Protein AF-X1SAS7-F1 (afdb_monomer)

Structure (mmCIF, N/CA/C/O backbone):
data_AF-X1SAS7-F1
#
_entry.id   AF-X1SAS7-F1
#
loop_
_atom_site.group_PDB
_atom_site.id
_atom_site.type_symbol
_atom_site.label_atom_id
_atom_site.label_alt_id
_atom_site.label_comp_id
_atom_site.label_asym_id
_atom_site.label_entity_id
_atom_site.label_seq_id
_atom_site.pdbx_PDB_ins_code
_atom_site.Cartn_x
_atom_site.Cartn_y
_atom_site.Cartn_z
_atom_site.occupancy
_atom_site.B_iso_or_equiv
_atom_site.auth_seq_id
_atom_site.auth_comp_id
_atom_site.auth_asym_id
_atom_site.auth_atom_id
_atom_site.pdbx_PDB_model_num
ATOM 1 N N . MET A 1 1 ? 29.091 1.547 -54.954 1.00 53.75 1 MET A N 1
ATOM 2 C CA . MET A 1 1 ? 29.520 2.110 -53.652 1.00 53.75 1 MET A CA 1
ATOM 3 C C . MET A 1 1 ? 28.412 1.857 -52.608 1.00 53.75 1 MET A C 1
ATOM 5 O O . MET A 1 1 ? 27.768 2.796 -52.170 1.00 53.75 1 MET A O 1
ATOM 9 N N . PRO A 1 2 ? 28.128 0.589 -52.245 1.00 61.59 2 PRO A N 1
ATOM 10 C CA . PRO A 1 2 ? 26.861 0.181 -51.601 1.00 61.59 2 PRO A CA 1
ATOM 11 C C . PRO A 1 2 ? 26.762 0.465 -50.088 1.00 61.59 2 PRO A C 1
ATOM 13 O O . PRO A 1 2 ? 25.675 0.438 -49.520 1.00 61.59 2 PRO A O 1
ATOM 16 N N . ALA A 1 3 ? 27.881 0.751 -49.415 1.00 62.94 3 ALA A N 1
ATOM 17 C CA . ALA A 1 3 ? 27.916 0.911 -47.958 1.00 62.94 3 ALA A CA 1
ATOM 18 C C . ALA A 1 3 ? 27.236 2.200 -47.450 1.00 62.94 3 ALA A C 1
ATOM 20 O O . ALA A 1 3 ? 26.706 2.225 -46.341 1.00 62.94 3 ALA A O 1
ATOM 21 N N . LYS A 1 4 ? 27.229 3.273 -48.254 1.00 62.12 4 LYS A N 1
ATOM 22 C CA . LYS A 1 4 ? 26.690 4.582 -47.842 1.00 62.12 4 LYS A CA 1
ATOM 23 C C . LYS A 1 4 ? 25.157 4.609 -47.812 1.00 62.12 4 LYS A C 1
ATOM 25 O O . LYS A 1 4 ? 24.584 5.230 -46.919 1.00 62.12 4 LYS A O 1
ATOM 30 N N . ASP A 1 5 ? 24.504 3.892 -48.726 1.00 65.75 5 ASP A N 1
ATOM 31 C CA . ASP A 1 5 ? 23.038 3.805 -48.787 1.00 65.75 5 ASP A CA 1
ATOM 32 C C . ASP A 1 5 ? 22.463 2.915 -47.676 1.00 65.75 5 ASP A C 1
ATOM 34 O O . ASP A 1 5 ? 21.429 3.239 -47.090 1.00 65.75 5 ASP A O 1
ATOM 38 N N . ALA A 1 6 ? 23.174 1.842 -47.310 1.00 64.75 6 ALA A N 1
ATOM 39 C CA . ALA A 1 6 ? 22.819 1.001 -46.168 1.00 64.75 6 ALA A CA 1
ATOM 40 C C . ALA A 1 6 ? 22.882 1.784 -44.841 1.00 64.75 6 ALA A C 1
ATOM 42 O O . ALA A 1 6 ? 21.939 1.740 -44.054 1.00 64.75 6 ALA A O 1
ATOM 43 N N . LEU A 1 7 ? 23.939 2.576 -44.626 1.00 63.38 7 LEU A N 1
ATOM 44 C CA . LEU A 1 7 ? 24.095 3.438 -43.444 1.00 63.38 7 LEU A CA 1
ATOM 45 C C . LEU A 1 7 ? 22.953 4.453 -43.294 1.00 63.38 7 LEU A C 1
ATOM 47 O O . LEU A 1 7 ? 22.432 4.637 -42.196 1.00 63.38 7 LEU A O 1
ATOM 51 N N . LYS A 1 8 ? 22.510 5.066 -44.397 1.00 69.75 8 LYS A N 1
ATOM 52 C CA . LYS A 1 8 ? 21.417 6.052 -44.389 1.00 69.75 8 LYS A CA 1
ATOM 53 C C . LYS A 1 8 ? 20.060 5.432 -44.030 1.00 69.75 8 LYS A C 1
ATOM 55 O O . LYS A 1 8 ? 19.218 6.103 -43.441 1.00 69.75 8 LYS A O 1
ATOM 60 N N . LYS A 1 9 ? 19.863 4.151 -44.358 1.00 74.44 9 LYS A N 1
ATOM 61 C CA . LYS A 1 9 ? 18.642 3.389 -44.057 1.00 74.44 9 LYS A CA 1
ATOM 62 C C . LYS A 1 9 ? 18.628 2.823 -42.631 1.00 74.44 9 LYS A C 1
ATOM 64 O O . LYS A 1 9 ? 17.562 2.707 -42.037 1.00 74.44 9 LYS A O 1
ATOM 69 N N . VAL A 1 10 ? 19.799 2.506 -42.075 1.00 81.69 10 VAL A N 1
ATOM 70 C CA . VAL A 1 10 ? 19.958 1.950 -40.717 1.00 81.69 10 VAL A CA 1
ATOM 71 C C . VAL A 1 10 ? 20.019 3.046 -39.641 1.00 81.69 10 VAL A C 1
ATOM 73 O O . VAL A 1 10 ? 19.593 2.819 -38.512 1.00 81.69 10 VAL A O 1
ATOM 76 N N . PHE A 1 11 ? 20.462 4.258 -39.988 1.00 83.06 11 PHE A N 1
ATOM 77 C CA . PHE A 1 11 ? 20.499 5.417 -39.087 1.00 83.06 11 PHE A CA 1
ATOM 78 C C . PHE A 1 11 ? 19.183 5.696 -38.322 1.00 83.06 11 PHE A C 1
ATOM 80 O O . PHE A 1 11 ? 19.241 5.806 -37.097 1.00 83.06 11 PHE A O 1
ATOM 87 N N . PRO A 1 12 ? 17.995 5.762 -38.962 1.00 86.69 12 PRO A N 1
ATOM 88 C CA . PRO A 1 12 ? 16.744 5.996 -38.235 1.00 86.69 12 PRO A CA 1
ATOM 89 C C . PRO A 1 12 ? 16.372 4.846 -37.290 1.00 86.69 12 PRO A C 1
ATOM 91 O O . PRO A 1 12 ? 15.782 5.094 -36.243 1.00 86.69 12 PRO A O 1
ATOM 94 N N . VAL A 1 13 ? 16.747 3.605 -37.620 1.00 89.12 13 VAL A N 1
ATOM 95 C CA . VAL A 1 13 ? 16.504 2.433 -36.762 1.00 89.12 13 VAL A CA 1
ATOM 96 C C . VAL A 1 13 ? 17.368 2.508 -35.507 1.00 89.12 13 VAL A C 1
ATOM 98 O O . VAL A 1 13 ? 16.860 2.324 -34.409 1.00 89.12 13 VAL A O 1
ATOM 101 N N . ILE A 1 14 ? 18.654 2.845 -35.649 1.00 88.88 14 ILE A N 1
ATOM 102 C CA . ILE A 1 14 ? 19.559 3.032 -34.505 1.00 88.88 14 ILE A CA 1
ATOM 103 C C . ILE A 1 14 ? 19.060 4.169 -33.610 1.00 88.88 14 ILE A C 1
ATOM 105 O O . ILE A 1 14 ? 19.008 4.005 -32.394 1.00 88.88 14 ILE A O 1
ATOM 109 N N . LEU A 1 15 ? 18.655 5.298 -34.200 1.00 90.38 15 LEU A N 1
ATOM 110 C CA . LEU A 1 15 ? 18.125 6.437 -33.453 1.00 90.38 15 LEU A CA 1
ATOM 111 C C . LEU A 1 15 ? 16.879 6.045 -32.642 1.00 90.38 15 LEU A C 1
ATOM 113 O O . LEU A 1 15 ? 16.815 6.336 -31.451 1.00 90.38 15 LEU A O 1
ATOM 117 N N . LEU A 1 16 ? 15.925 5.338 -33.259 1.00 90.56 16 LEU A N 1
ATOM 118 C CA . LEU A 1 16 ? 14.728 4.848 -32.571 1.00 90.56 16 LEU A CA 1
ATOM 119 C C . LEU A 1 16 ? 15.076 3.895 -31.428 1.00 90.56 16 LEU A C 1
ATOM 121 O O . LEU A 1 16 ? 14.569 4.070 -30.325 1.00 90.56 16 LEU A O 1
ATOM 125 N N . THR A 1 17 ? 15.967 2.930 -31.660 1.00 91.62 17 THR A N 1
ATOM 126 C CA . THR A 1 17 ? 16.388 1.980 -30.623 1.00 91.62 17 THR A CA 1
ATOM 127 C C . THR A 1 17 ? 17.041 2.692 -29.445 1.00 91.62 17 THR A C 1
ATOM 129 O O . THR A 1 17 ? 16.749 2.362 -28.301 1.00 91.62 17 THR A O 1
ATOM 132 N N . VAL A 1 18 ? 17.886 3.695 -29.701 1.00 94.12 18 VAL A N 1
ATOM 133 C CA . VAL A 1 18 ? 18.531 4.484 -28.643 1.00 94.12 18 VAL A CA 1
ATOM 134 C C . VAL A 1 18 ? 17.498 5.280 -27.851 1.00 94.12 18 VAL A C 1
ATOM 136 O O . VAL A 1 18 ? 17.520 5.245 -26.624 1.00 94.12 18 VAL A O 1
ATOM 139 N N . VAL A 1 19 ? 16.564 5.954 -28.524 1.00 94.25 19 VAL A N 1
ATOM 140 C CA . VAL A 1 19 ? 15.514 6.727 -27.845 1.00 94.25 19 VAL A CA 1
ATOM 141 C C . VAL A 1 19 ? 14.625 5.813 -27.001 1.00 94.25 19 VAL A C 1
ATOM 143 O O . VAL A 1 19 ? 14.410 6.100 -25.827 1.00 94.25 19 VAL A O 1
ATOM 146 N N . VAL A 1 20 ? 14.180 4.677 -27.547 1.00 94.00 20 VAL A N 1
ATOM 147 C CA . VAL A 1 20 ? 13.377 3.688 -26.810 1.00 94.00 20 VAL A CA 1
ATOM 148 C C . VAL A 1 20 ? 14.156 3.125 -25.622 1.00 94.00 20 VAL A C 1
ATOM 150 O O . VAL A 1 20 ? 13.611 3.044 -24.523 1.00 94.00 20 VAL A O 1
ATOM 153 N N . ALA A 1 21 ? 15.435 2.786 -25.802 1.00 93.00 21 ALA A N 1
ATOM 154 C CA . ALA A 1 21 ? 16.279 2.283 -24.722 1.00 93.00 21 ALA A CA 1
ATOM 155 C C . ALA A 1 21 ? 16.418 3.306 -23.585 1.00 93.00 21 ALA A C 1
ATOM 157 O O . ALA A 1 21 ? 16.300 2.942 -22.414 1.00 93.00 21 ALA A O 1
ATOM 158 N N . ILE A 1 22 ? 16.602 4.589 -23.913 1.00 94.75 22 ILE A N 1
ATOM 159 C CA . ILE A 1 22 ? 16.660 5.674 -22.926 1.00 94.75 22 ILE A CA 1
ATOM 160 C C . ILE A 1 22 ? 15.314 5.815 -22.204 1.00 94.75 22 ILE A C 1
ATOM 162 O O . ILE A 1 22 ? 15.287 5.841 -20.975 1.00 94.75 22 ILE A O 1
ATOM 166 N N . SER A 1 23 ? 14.195 5.844 -22.933 1.00 93.50 23 SER A N 1
ATOM 167 C CA . SER A 1 23 ? 12.856 5.965 -22.343 1.00 93.50 23 SER A CA 1
ATOM 168 C C . SER A 1 23 ? 12.518 4.812 -21.397 1.00 93.50 23 SER A C 1
ATOM 170 O O . SER A 1 23 ? 12.051 5.057 -20.288 1.00 93.50 23 SER A O 1
ATOM 172 N N . VAL A 1 24 ? 12.793 3.565 -21.791 1.00 90.31 24 VAL A N 1
ATOM 173 C CA . VAL A 1 24 ? 12.553 2.385 -20.942 1.00 90.31 24 VAL A CA 1
ATOM 174 C C . VAL A 1 24 ? 13.447 2.411 -19.704 1.00 90.31 24 VAL A C 1
ATOM 176 O O . VAL A 1 24 ? 12.989 2.081 -18.610 1.00 90.31 24 VAL A O 1
ATOM 179 N N . THR A 1 25 ? 14.702 2.839 -19.855 1.00 88.75 25 THR A N 1
ATOM 180 C CA . THR A 1 25 ? 15.642 2.951 -18.732 1.00 88.75 25 THR A CA 1
ATOM 181 C C . THR A 1 25 ? 15.166 3.986 -17.717 1.00 88.75 25 THR A C 1
ATOM 183 O O . THR A 1 25 ? 15.115 3.679 -16.527 1.00 88.75 25 THR A O 1
ATOM 186 N N . LEU A 1 26 ? 14.758 5.179 -18.169 1.00 88.75 26 LEU A N 1
ATOM 187 C CA . LEU A 1 26 ? 14.191 6.198 -17.281 1.00 88.75 26 LEU A CA 1
ATOM 188 C C . LEU A 1 26 ? 12.918 5.697 -16.599 1.00 88.75 26 LEU A C 1
ATOM 190 O O . LEU A 1 26 ? 12.805 5.817 -15.384 1.00 88.75 26 LEU A O 1
ATOM 194 N N . LEU A 1 27 ? 11.993 5.102 -17.356 1.00 86.31 27 LEU A N 1
ATOM 195 C CA . LEU A 1 27 ? 10.729 4.617 -16.807 1.00 86.31 27 LEU A CA 1
ATOM 196 C C . LEU A 1 27 ? 10.956 3.545 -15.736 1.00 86.31 27 LEU A C 1
ATOM 198 O O . LEU A 1 27 ? 10.380 3.625 -14.658 1.00 86.31 27 LEU A O 1
ATOM 202 N N . THR A 1 28 ? 11.842 2.585 -16.003 1.00 84.94 28 THR A N 1
ATOM 203 C CA . THR A 1 28 ? 12.176 1.512 -15.054 1.00 84.94 28 THR A CA 1
ATOM 204 C C . THR A 1 28 ? 12.859 2.062 -13.805 1.00 84.94 28 THR A C 1
ATOM 206 O O . THR A 1 28 ? 12.622 1.579 -12.701 1.00 84.94 28 THR A O 1
ATOM 209 N N . PHE A 1 29 ? 13.718 3.070 -13.958 1.00 86.00 29 PHE A N 1
ATOM 210 C CA . PHE A 1 29 ? 14.397 3.702 -12.833 1.00 86.00 29 PHE A CA 1
ATOM 211 C C . PHE A 1 29 ? 13.423 4.491 -11.952 1.00 86.00 29 PHE A C 1
ATOM 213 O O . PHE A 1 29 ? 13.443 4.344 -10.731 1.00 86.00 29 PHE A O 1
ATOM 220 N N . THR A 1 30 ? 12.531 5.275 -12.563 1.00 81.19 30 THR A N 1
ATOM 221 C CA . THR A 1 30 ? 11.464 5.984 -11.850 1.00 81.19 30 THR A CA 1
ATOM 222 C C . THR A 1 30 ? 10.523 5.007 -11.155 1.00 81.19 30 THR A C 1
ATOM 224 O O . THR A 1 30 ? 10.232 5.197 -9.977 1.00 81.19 30 THR A O 1
ATOM 227 N N . ASP A 1 31 ? 10.095 3.944 -11.837 1.00 74.12 31 ASP A N 1
ATOM 228 C CA . ASP A 1 31 ? 9.221 2.921 -11.262 1.00 74.12 31 ASP A CA 1
ATOM 229 C C . ASP A 1 31 ? 9.871 2.249 -10.047 1.00 74.12 31 ASP A C 1
ATOM 231 O O . ASP A 1 31 ? 9.267 2.197 -8.982 1.00 74.12 31 ASP A O 1
ATOM 235 N N . ARG A 1 32 ? 11.145 1.846 -10.151 1.00 75.00 32 ARG A N 1
ATOM 236 C CA . ARG A 1 32 ? 11.883 1.240 -9.032 1.00 75.00 32 ARG A CA 1
ATOM 237 C C . ARG A 1 32 ? 12.038 2.169 -7.836 1.00 75.00 32 ARG A C 1
ATOM 239 O O . ARG A 1 32 ? 11.831 1.725 -6.717 1.00 75.00 32 ARG A O 1
ATOM 246 N N . LEU A 1 33 ? 12.375 3.440 -8.055 1.00 73.25 33 LEU A N 1
ATOM 247 C CA . LEU A 1 33 ? 12.486 4.406 -6.957 1.00 73.25 33 LEU A CA 1
ATOM 248 C C . LEU A 1 33 ? 11.133 4.733 -6.315 1.00 73.25 33 LEU A C 1
ATOM 250 O O . LEU A 1 33 ? 11.073 5.050 -5.129 1.00 73.25 33 LEU A O 1
ATOM 254 N N . THR A 1 34 ? 10.050 4.692 -7.092 1.00 71.69 34 THR A N 1
ATOM 255 C CA . THR A 1 34 ? 8.717 5.074 -6.607 1.00 71.69 34 THR A CA 1
ATOM 256 C C . THR A 1 34 ? 8.001 3.900 -5.939 1.00 71.69 34 THR A C 1
ATOM 258 O O . THR A 1 34 ? 7.204 4.121 -5.032 1.00 71.69 34 THR A O 1
ATOM 261 N N . ARG A 1 35 ? 8.305 2.654 -6.324 1.00 61.91 35 ARG A N 1
ATOM 262 C CA . ARG A 1 35 ? 7.634 1.446 -5.824 1.00 61.91 35 ARG A CA 1
ATOM 263 C C . ARG A 1 35 ? 7.753 1.279 -4.307 1.00 61.91 35 ARG A C 1
ATOM 265 O O . ARG A 1 35 ? 6.732 1.114 -3.648 1.00 61.91 35 ARG A O 1
ATOM 272 N N . ASP A 1 36 ? 8.949 1.462 -3.752 1.00 63.34 36 ASP A N 1
ATOM 273 C CA . ASP A 1 36 ? 9.178 1.356 -2.301 1.00 63.34 36 ASP A CA 1
ATOM 274 C C . ASP A 1 36 ? 8.378 2.412 -1.516 1.00 63.34 36 ASP A C 1
ATOM 276 O O . ASP A 1 36 ? 7.863 2.168 -0.423 1.00 63.34 36 ASP A O 1
ATOM 280 N N . LYS A 1 37 ? 8.226 3.612 -2.093 1.00 62.97 37 LYS A N 1
ATOM 281 C CA . LYS A 1 37 ? 7.428 4.693 -1.501 1.00 62.97 37 LYS A CA 1
ATOM 282 C C . LYS A 1 37 ? 5.932 4.376 -1.550 1.00 62.97 37 LYS A C 1
ATOM 284 O O . LYS A 1 37 ? 5.216 4.732 -0.617 1.00 62.97 37 LYS A O 1
ATOM 289 N N . ILE A 1 38 ? 5.472 3.733 -2.624 1.00 69.50 38 ILE A N 1
ATOM 290 C CA . ILE A 1 38 ? 4.064 3.380 -2.835 1.00 69.50 38 ILE A CA 1
ATOM 291 C C . ILE A 1 38 ? 3.621 2.299 -1.851 1.00 69.50 38 ILE A C 1
ATOM 293 O O . ILE A 1 38 ? 2.556 2.445 -1.258 1.00 69.50 38 ILE A O 1
ATOM 297 N N . GLU A 1 39 ? 4.420 1.253 -1.637 1.00 70.56 39 GLU A N 1
ATOM 298 C CA . GLU A 1 39 ? 4.071 0.182 -0.692 1.00 70.56 39 GLU A CA 1
ATOM 299 C C . GLU A 1 39 ? 3.954 0.717 0.735 1.00 70.56 39 GLU A C 1
ATOM 301 O O . GLU A 1 39 ? 2.924 0.531 1.383 1.00 70.56 39 GLU A O 1
ATOM 306 N N . TYR A 1 40 ? 4.935 1.507 1.173 1.00 70.75 40 TYR A N 1
ATOM 307 C CA . TYR A 1 40 ? 4.900 2.130 2.494 1.00 70.75 40 TYR A CA 1
ATOM 308 C C . TYR A 1 40 ? 3.689 3.058 2.678 1.00 70.75 40 TYR A C 1
ATOM 310 O O . TYR A 1 40 ? 3.033 3.057 3.719 1.00 70.75 40 TYR A O 1
ATOM 318 N N . GLN A 1 41 ? 3.352 3.848 1.654 1.00 72.69 41 GLN A N 1
ATOM 319 C CA . GLN A 1 41 ? 2.167 4.707 1.692 1.00 72.69 41 GLN A CA 1
ATOM 320 C C . GLN A 1 41 ? 0.865 3.904 1.686 1.00 72.69 41 GLN A C 1
ATOM 322 O O . GLN A 1 41 ? -0.099 4.315 2.333 1.00 72.69 41 GLN A O 1
ATOM 327 N N . LYS A 1 42 ? 0.823 2.770 0.981 1.00 77.44 42 LYS A N 1
ATOM 328 C CA . LYS A 1 42 ? -0.343 1.887 0.940 1.00 77.44 42 LYS A CA 1
ATOM 329 C C . LYS A 1 42 ? -0.599 1.268 2.312 1.00 77.44 42 LYS A C 1
ATOM 331 O O . LYS A 1 42 ? -1.727 1.340 2.792 1.00 77.44 42 LYS A O 1
ATOM 336 N N . GLU A 1 43 ? 0.440 0.760 2.972 1.00 78.69 43 GLU A N 1
ATOM 337 C CA . GLU A 1 43 ? 0.341 0.225 4.334 1.00 78.69 43 GLU A CA 1
ATOM 338 C C . GLU A 1 43 ? -0.109 1.288 5.337 1.00 78.69 43 GLU A C 1
ATOM 340 O O . GLU A 1 43 ? -1.047 1.057 6.097 1.00 78.69 43 GLU A O 1
ATOM 345 N N . GLN A 1 44 ? 0.499 2.479 5.308 1.00 82.00 44 GLN A N 1
ATOM 346 C CA . GLN A 1 44 ? 0.090 3.576 6.189 1.00 82.00 44 GLN A CA 1
ATOM 347 C C . GLN A 1 44 ? -1.363 3.989 5.963 1.00 82.00 44 GLN A C 1
ATOM 349 O O . GLN A 1 44 ? -2.087 4.261 6.919 1.00 82.00 44 GLN A O 1
ATOM 354 N N . LYS A 1 45 ? -1.803 4.034 4.703 1.00 84.50 45 LYS A N 1
ATOM 355 C CA . LYS A 1 45 ? -3.180 4.385 4.366 1.00 84.50 45 LYS A CA 1
ATOM 356 C C . LYS A 1 45 ? -4.155 3.331 4.884 1.00 84.50 45 LYS A C 1
ATOM 358 O O . LYS A 1 45 ? -5.168 3.702 5.463 1.00 84.50 45 LYS A O 1
ATOM 363 N N . ILE A 1 46 ? -3.837 2.044 4.731 1.00 84.88 46 ILE A N 1
ATOM 364 C CA . ILE A 1 46 ? -4.653 0.950 5.273 1.00 84.88 46 ILE A CA 1
ATOM 365 C C . ILE A 1 46 ? -4.707 1.028 6.799 1.00 84.88 46 ILE A C 1
ATOM 367 O O . ILE A 1 46 ? -5.799 1.010 7.354 1.00 84.88 46 ILE A O 1
ATOM 371 N N . GLN A 1 47 ? -3.570 1.207 7.476 1.00 85.19 47 GLN A N 1
ATOM 372 C CA . GLN A 1 47 ? -3.542 1.363 8.934 1.00 85.19 47 GLN A CA 1
ATOM 373 C C . GLN A 1 47 ? -4.362 2.569 9.405 1.00 85.19 47 GLN A C 1
ATOM 375 O O . GLN A 1 47 ? -5.112 2.457 10.369 1.00 85.19 47 GLN A O 1
ATOM 380 N N . SER A 1 48 ? -4.264 3.707 8.711 1.00 86.94 48 SER A N 1
ATOM 381 C CA . SER A 1 48 ? -5.058 4.897 9.025 1.00 86.94 48 SER A CA 1
ATOM 382 C C . SER A 1 48 ? -6.555 4.638 8.871 1.00 86.94 48 SER A C 1
ATOM 384 O O . SER A 1 48 ? -7.323 5.041 9.737 1.00 86.94 48 SER A O 1
ATOM 386 N N . MET A 1 49 ? -6.972 3.964 7.795 1.00 87.31 49 MET A N 1
ATOM 387 C CA . MET A 1 49 ? -8.382 3.627 7.573 1.00 87.31 49 MET A CA 1
ATOM 388 C C . MET A 1 49 ? -8.881 2.599 8.600 1.00 87.31 49 MET A C 1
ATOM 390 O O . MET A 1 49 ? -9.983 2.743 9.116 1.00 87.31 49 MET A O 1
ATOM 394 N N . LEU A 1 50 ? -8.068 1.598 8.955 1.00 87.25 50 LEU A N 1
ATOM 395 C CA . LEU A 1 50 ? -8.399 0.632 10.009 1.00 87.25 50 LEU A CA 1
ATOM 396 C C . LEU A 1 50 ? -8.576 1.314 11.366 1.00 87.25 50 LEU A C 1
ATOM 398 O O . LEU A 1 50 ? -9.526 1.003 12.073 1.00 87.25 50 LEU A O 1
ATOM 402 N N . PHE A 1 51 ? -7.705 2.264 11.715 1.00 86.81 51 PHE A N 1
ATOM 403 C CA . PHE A 1 51 ? -7.826 3.031 12.955 1.00 86.81 51 PHE A CA 1
ATOM 404 C C . PHE A 1 51 ? -9.063 3.943 12.962 1.00 86.81 51 PHE A C 1
ATOM 406 O O . PHE A 1 51 ? -9.683 4.135 14.003 1.00 86.81 51 PHE A O 1
ATOM 413 N N . GLU A 1 52 ? -9.445 4.489 11.804 1.00 87.62 52 GLU A N 1
ATOM 414 C CA . GLU A 1 52 ? -10.662 5.294 11.657 1.00 87.62 52 GLU A CA 1
ATOM 415 C C . GLU A 1 52 ? -11.937 4.452 11.836 1.00 87.62 52 GLU A C 1
ATOM 417 O O . GLU A 1 52 ? -12.881 4.905 12.482 1.00 87.62 52 GLU A O 1
ATOM 422 N N . ILE A 1 53 ? -11.950 3.213 11.329 1.00 88.19 53 ILE A N 1
ATOM 423 C CA . ILE A 1 53 ? -13.069 2.270 11.496 1.00 88.19 53 ILE A CA 1
ATOM 424 C C . ILE A 1 53 ? -13.095 1.686 12.921 1.00 88.19 53 ILE A C 1
ATOM 426 O O . ILE A 1 53 ? -14.158 1.582 13.531 1.00 88.19 53 ILE A O 1
ATOM 430 N N . PHE A 1 54 ? -11.930 1.331 13.471 1.00 87.50 54 PHE A N 1
ATOM 431 C CA . PHE A 1 54 ? -11.767 0.686 14.775 1.00 87.50 54 PHE A CA 1
ATOM 432 C C . PHE A 1 54 ? -10.857 1.521 15.699 1.00 87.50 54 PHE A C 1
ATOM 434 O O . PHE A 1 54 ? -9.690 1.178 15.906 1.00 87.50 54 PHE A O 1
ATOM 441 N N . PRO A 1 55 ?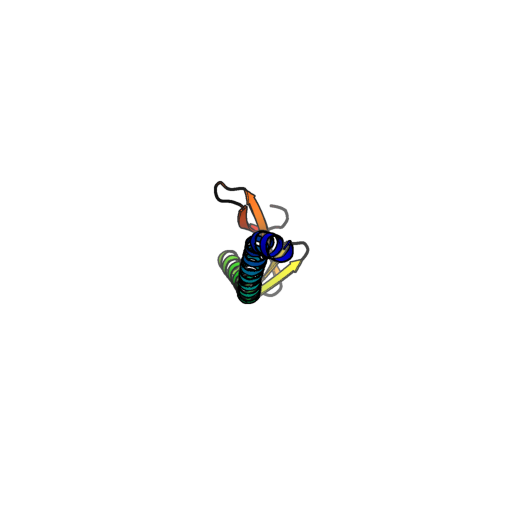 -11.373 2.584 16.343 1.00 85.00 55 PRO A N 1
ATOM 442 C CA . PRO A 1 55 ? -10.557 3.506 17.146 1.00 85.00 55 PRO A CA 1
ATOM 443 C C . PRO A 1 55 ? -9.918 2.870 18.394 1.00 85.00 55 PRO A C 1
ATOM 445 O O . PRO A 1 55 ? -8.956 3.406 18.938 1.00 85.00 55 PRO A O 1
ATOM 448 N N . ASN A 1 56 ? -10.434 1.724 18.855 1.00 85.44 56 ASN A N 1
ATOM 449 C CA . ASN A 1 56 ? -9.923 0.990 20.022 1.00 85.44 56 ASN A CA 1
ATOM 450 C C . ASN A 1 56 ? -8.976 -0.165 19.648 1.00 85.44 56 ASN A C 1
ATOM 452 O O . ASN A 1 56 ? -8.652 -1.007 20.489 1.00 85.44 56 ASN A O 1
ATOM 456 N N . MET A 1 57 ? -8.559 -0.251 18.388 1.00 85.69 57 MET A N 1
ATOM 457 C CA . MET A 1 57 ? -7.679 -1.299 17.889 1.00 85.69 57 MET A CA 1
ATOM 458 C C . MET A 1 57 ? -6.298 -1.250 18.556 1.00 85.69 57 MET A C 1
ATOM 460 O O . MET A 1 57 ? -5.622 -0.225 18.561 1.00 85.69 57 MET A O 1
ATOM 464 N N .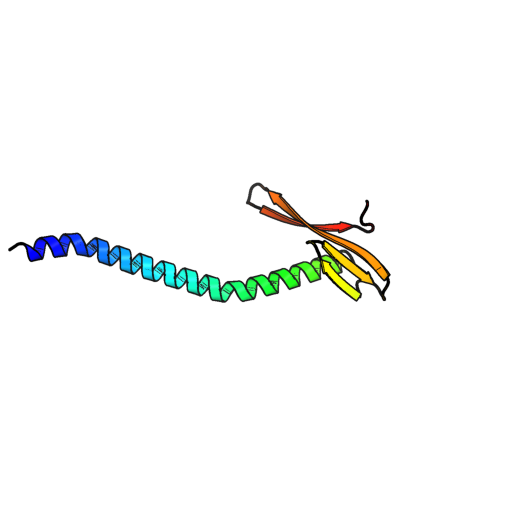 SER A 1 58 ? -5.862 -2.384 19.104 1.00 85.94 58 SER A N 1
ATOM 465 C CA . SER A 1 58 ? -4.528 -2.560 19.697 1.00 85.94 58 SER A CA 1
ATOM 466 C C . SER A 1 58 ? -3.583 -3.315 18.764 1.00 85.94 58 SER A C 1
ATOM 468 O O . SER A 1 58 ? -2.385 -3.040 18.735 1.00 85.94 58 SER A O 1
ATOM 470 N N . ARG A 1 59 ? -4.116 -4.283 18.011 1.00 86.81 59 ARG A N 1
ATOM 471 C CA . ARG A 1 59 ? -3.371 -5.103 17.052 1.00 86.81 59 ARG A CA 1
ATOM 472 C C . ARG A 1 59 ? -4.287 -5.508 15.903 1.00 86.81 59 ARG A C 1
ATOM 474 O O . ARG A 1 59 ? -5.495 -5.611 16.085 1.00 86.81 59 ARG A O 1
ATOM 481 N N . TYR A 1 60 ? -3.699 -5.764 14.744 1.00 88.19 60 TYR A N 1
ATOM 482 C CA . TYR A 1 60 ? -4.347 -6.471 13.651 1.00 88.19 60 TYR A CA 1
ATOM 483 C C . TYR A 1 60 ? -3.445 -7.600 13.177 1.00 88.19 60 TYR A C 1
ATOM 485 O O . TYR A 1 60 ? -2.224 -7.451 13.194 1.00 88.19 60 TYR A O 1
ATOM 493 N N . ASP A 1 61 ? -4.061 -8.691 12.750 1.00 89.69 61 ASP A N 1
ATOM 494 C CA . ASP A 1 61 ? -3.403 -9.773 12.027 1.00 89.69 61 ASP A CA 1
ATOM 495 C C . ASP A 1 61 ? -3.983 -9.803 10.603 1.00 89.69 61 ASP A C 1
ATOM 497 O O . ASP A 1 61 ? -5.163 -9.515 10.410 1.00 89.69 61 ASP A O 1
ATOM 501 N N . PHE A 1 62 ? -3.152 -10.066 9.595 1.00 88.31 62 PHE A N 1
ATOM 502 C CA . PHE A 1 62 ? -3.572 -10.125 8.192 1.00 88.31 62 PHE A CA 1
ATOM 503 C C . PHE A 1 62 ? -3.343 -11.539 7.662 1.00 88.31 62 PHE A C 1
ATOM 505 O O . PHE A 1 62 ? -2.196 -11.955 7.490 1.00 88.31 62 PHE A O 1
ATOM 512 N N . GLU A 1 63 ? -4.430 -12.268 7.428 1.00 86.50 63 GLU A N 1
ATOM 513 C CA . GLU A 1 63 ? -4.430 -13.641 6.923 1.00 86.50 63 GLU A CA 1
ATOM 514 C C . GLU A 1 63 ? -5.544 -13.799 5.879 1.00 86.50 63 GLU A C 1
ATOM 516 O O . GLU A 1 63 ? -6.627 -13.248 6.043 1.00 86.50 63 GLU A O 1
ATOM 521 N N . ASP A 1 64 ? -5.269 -14.535 4.797 1.00 85.19 64 ASP A N 1
ATOM 522 C CA . ASP A 1 64 ? -6.238 -14.840 3.724 1.00 85.19 64 ASP A CA 1
ATOM 523 C C . ASP A 1 64 ? -6.958 -13.603 3.137 1.00 85.19 64 ASP A C 1
ATOM 525 O O . ASP A 1 64 ? -8.164 -13.606 2.914 1.00 85.19 64 ASP A O 1
ATOM 529 N N . ASP A 1 65 ? -6.213 -12.510 2.924 1.00 84.75 65 ASP A N 1
ATOM 530 C CA . ASP A 1 65 ? -6.720 -11.204 2.461 1.00 84.75 65 ASP A CA 1
ATOM 531 C C . ASP A 1 65 ? -7.725 -10.507 3.407 1.00 84.75 65 ASP A C 1
ATOM 533 O O . ASP A 1 65 ? -8.354 -9.504 3.046 1.00 84.75 65 ASP A O 1
ATOM 537 N N . ILE A 1 66 ? -7.812 -10.971 4.657 1.00 87.94 66 ILE A N 1
ATOM 538 C CA . ILE A 1 66 ? -8.658 -10.411 5.710 1.00 87.94 66 ILE A CA 1
ATOM 539 C C . ILE A 1 66 ? -7.784 -9.877 6.851 1.00 87.94 66 ILE A C 1
ATOM 541 O O . ILE A 1 66 ? -6.921 -10.550 7.412 1.00 87.94 66 ILE A O 1
ATOM 545 N N . TYR A 1 67 ? -8.036 -8.631 7.231 1.00 90.19 67 TYR A N 1
ATOM 546 C CA . TYR A 1 67 ? -7.534 -8.016 8.450 1.00 90.19 67 TYR A CA 1
ATOM 547 C C . TYR A 1 67 ? -8.433 -8.428 9.615 1.00 90.19 67 TYR A C 1
ATOM 549 O O . TYR A 1 67 ? -9.599 -8.053 9.656 1.00 90.19 67 TYR A O 1
ATOM 557 N N . THR A 1 68 ? -7.904 -9.163 10.584 1.00 90.25 68 THR A N 1
ATOM 558 C CA . THR A 1 68 ? -8.585 -9.450 11.851 1.00 90.25 68 THR A CA 1
ATOM 559 C C . THR A 1 68 ? -8.133 -8.438 12.895 1.00 90.25 68 THR A C 1
ATOM 561 O O . THR A 1 68 ? -6.937 -8.300 13.155 1.00 90.25 68 THR A O 1
ATOM 564 N N . ILE A 1 69 ? -9.076 -7.711 13.490 1.00 91.62 69 ILE A N 1
ATOM 565 C CA . ILE A 1 69 ? -8.806 -6.598 14.400 1.00 91.62 69 ILE A CA 1
ATOM 566 C C . ILE A 1 69 ? -8.993 -7.053 15.846 1.00 91.62 69 ILE A C 1
ATOM 568 O O . ILE A 1 69 ? -10.018 -7.634 16.208 1.00 91.62 69 ILE A O 1
ATOM 572 N N . TYR A 1 70 ? -8.017 -6.728 16.692 1.00 89.19 70 TYR A N 1
ATOM 573 C CA . TYR A 1 70 ? -8.015 -7.036 18.117 1.00 89.19 70 TYR A CA 1
ATOM 574 C C . TYR A 1 70 ? -7.948 -5.767 18.969 1.00 89.19 70 TYR A C 1
ATOM 576 O O . TYR A 1 70 ? -7.182 -4.842 18.684 1.00 89.19 70 TYR A O 1
ATOM 584 N N . SER A 1 71 ? -8.688 -5.755 20.075 1.00 88.81 71 SER A N 1
ATOM 585 C CA . SER A 1 71 ? -8.628 -4.739 21.126 1.00 88.81 71 SER A CA 1
ATOM 586 C C . SER A 1 71 ? -8.387 -5.422 22.466 1.00 88.81 71 SER A C 1
ATOM 588 O O . SER A 1 71 ? -9.138 -6.312 22.848 1.00 88.81 71 SER A O 1
ATOM 590 N N . ASN A 1 72 ? -7.318 -5.049 23.177 1.00 85.00 72 ASN A N 1
ATOM 591 C CA . ASN A 1 72 ? -6.974 -5.608 24.495 1.00 85.00 72 ASN A CA 1
ATOM 592 C C . ASN A 1 72 ? -6.910 -7.153 24.577 1.00 85.00 72 ASN A C 1
ATOM 594 O O . ASN A 1 72 ? -7.028 -7.720 25.659 1.00 85.00 72 ASN A O 1
ATOM 598 N N . GLY A 1 73 ? -6.671 -7.830 23.449 1.00 80.19 73 GLY A N 1
ATOM 599 C CA . GLY A 1 73 ? -6.607 -9.293 23.352 1.00 80.19 73 GLY A CA 1
ATOM 600 C C . GLY A 1 73 ? -7.886 -9.955 22.832 1.00 80.19 73 GLY A C 1
ATOM 601 O O . GLY A 1 73 ? -7.820 -11.106 22.407 1.00 80.19 73 GLY A O 1
ATOM 602 N N . ASP A 1 74 ? -8.999 -9.226 22.773 1.00 85.38 74 ASP A N 1
ATOM 603 C CA . ASP A 1 74 ? -10.265 -9.709 22.226 1.00 85.38 74 ASP A CA 1
ATOM 604 C C . ASP A 1 74 ? -10.405 -9.322 20.752 1.00 85.38 74 ASP A C 1
ATOM 606 O O . ASP A 1 74 ? -10.014 -8.229 20.336 1.00 85.38 74 ASP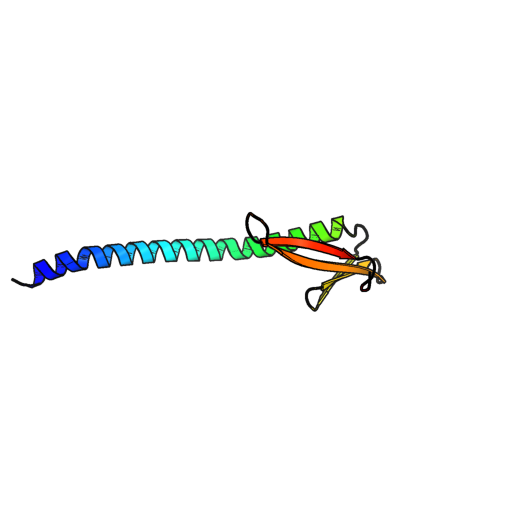 A O 1
ATOM 610 N N . LYS A 1 75 ? -10.968 -10.222 19.943 1.00 87.88 75 LYS A N 1
ATOM 611 C CA . LYS A 1 75 ? -11.287 -9.949 18.538 1.00 87.88 75 LYS A CA 1
ATOM 612 C C . LYS A 1 75 ? -12.512 -9.037 18.476 1.00 87.88 75 LYS A C 1
ATOM 614 O O . LYS A 1 75 ? -13.562 -9.407 18.994 1.00 87.88 75 LYS A O 1
ATOM 619 N N . VAL A 1 76 ? -12.375 -7.878 17.839 1.00 88.62 76 VAL A N 1
ATOM 620 C CA . VAL A 1 76 ? -13.424 -6.842 17.779 1.00 88.62 76 VAL A CA 1
ATOM 621 C C . VAL A 1 76 ? -13.996 -6.619 16.384 1.00 88.62 76 VAL A C 1
ATOM 623 O O . VAL A 1 76 ? -14.962 -5.878 16.242 1.00 88.62 76 VAL A O 1
ATOM 626 N N . GLY A 1 77 ? -13.403 -7.229 15.357 1.00 87.75 77 GLY A N 1
ATOM 627 C CA . GLY A 1 77 ? -13.939 -7.154 14.007 1.00 87.75 77 GLY A CA 1
ATOM 628 C C . GLY A 1 77 ? -12.994 -7.688 12.944 1.00 87.75 77 GLY A C 1
ATOM 629 O O . GLY A 1 77 ? -11.894 -8.171 13.230 1.00 87.75 77 GLY A O 1
ATOM 630 N N . TYR A 1 78 ? -13.451 -7.559 11.708 1.00 89.94 78 TYR A N 1
ATOM 631 C CA . TYR A 1 78 ? -12.762 -7.952 10.491 1.00 89.94 78 TYR A CA 1
ATOM 632 C C . TYR A 1 78 ? -12.761 -6.789 9.512 1.00 89.94 78 TYR A C 1
ATOM 634 O O . TYR A 1 78 ? -13.657 -5.951 9.526 1.00 89.94 78 TYR A O 1
ATOM 642 N N . ALA A 1 79 ? -11.777 -6.731 8.631 1.00 90.56 79 ALA A N 1
ATOM 643 C CA . ALA A 1 79 ? -11.809 -5.841 7.493 1.00 90.56 79 ALA A CA 1
ATOM 644 C C . ALA A 1 79 ? -11.179 -6.507 6.280 1.00 90.56 79 ALA A C 1
ATOM 646 O O . ALA A 1 79 ? -10.266 -7.310 6.406 1.00 90.56 79 ALA A O 1
ATOM 647 N N . PHE A 1 80 ? -11.639 -6.161 5.091 1.00 90.19 80 PHE A N 1
ATOM 648 C CA . PHE A 1 80 ? -11.072 -6.674 3.850 1.00 90.19 80 PHE A CA 1
ATOM 649 C C . PHE A 1 80 ? -11.082 -5.583 2.789 1.00 90.19 80 PHE A C 1
A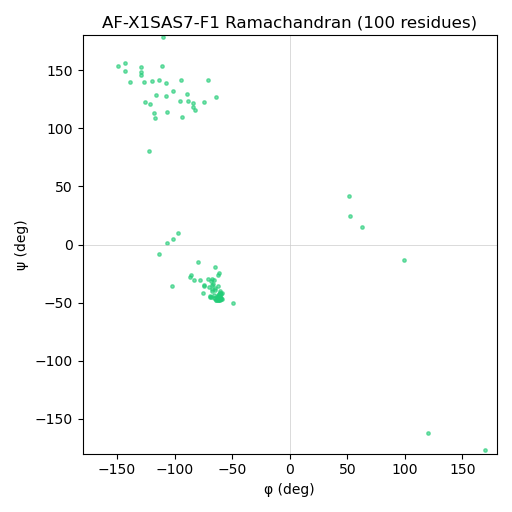TOM 651 O O . PHE A 1 80 ? -11.860 -4.623 2.851 1.00 90.19 80 PHE A O 1
ATOM 658 N N . LEU A 1 81 ? -10.184 -5.716 1.817 1.00 90.00 81 LEU A N 1
ATOM 659 C CA . LEU A 1 81 ? -10.096 -4.785 0.703 1.00 90.00 81 LEU A CA 1
ATOM 660 C C . LEU A 1 81 ? -10.933 -5.312 -0.465 1.00 90.00 81 LEU A C 1
ATOM 662 O O . LEU A 1 81 ? -10.574 -6.290 -1.114 1.00 90.00 81 LEU A O 1
ATOM 666 N N . ALA A 1 82 ? -12.050 -4.651 -0.747 1.00 88.19 82 ALA A N 1
ATOM 667 C CA . ALA A 1 82 ? -12.867 -4.923 -1.917 1.00 88.19 82 ALA A CA 1
ATOM 668 C C . ALA A 1 82 ? -12.394 -4.067 -3.097 1.00 88.19 82 ALA A C 1
ATOM 670 O O . ALA A 1 82 ? -12.289 -2.847 -2.979 1.00 88.19 82 ALA A O 1
ATOM 671 N N . VAL A 1 83 ? -12.156 -4.693 -4.250 1.00 88.19 83 VAL A N 1
ATOM 672 C CA . VAL A 1 83 ? -11.793 -3.987 -5.487 1.00 88.19 83 VAL A CA 1
ATOM 673 C C . VAL A 1 83 ? -12.982 -4.006 -6.441 1.00 88.19 83 VAL A C 1
ATOM 675 O O . VAL A 1 83 ? -13.403 -5.062 -6.915 1.00 88.19 83 VAL A O 1
ATOM 678 N N . GLY A 1 84 ? -13.543 -2.831 -6.719 1.00 86.94 84 GLY A N 1
ATOM 679 C CA . GLY A 1 84 ? -14.641 -2.646 -7.669 1.00 86.94 84 GLY A CA 1
ATOM 680 C C . GLY A 1 84 ? -14.195 -1.893 -8.920 1.00 86.94 84 GLY A C 1
ATOM 681 O O . GLY A 1 84 ? -13.277 -1.085 -8.863 1.00 86.94 84 GLY A O 1
ATOM 682 N N . LYS A 1 85 ? -14.862 -2.097 -10.061 1.00 86.88 85 LYS A N 1
ATOM 683 C CA . LYS A 1 85 ? -14.599 -1.297 -11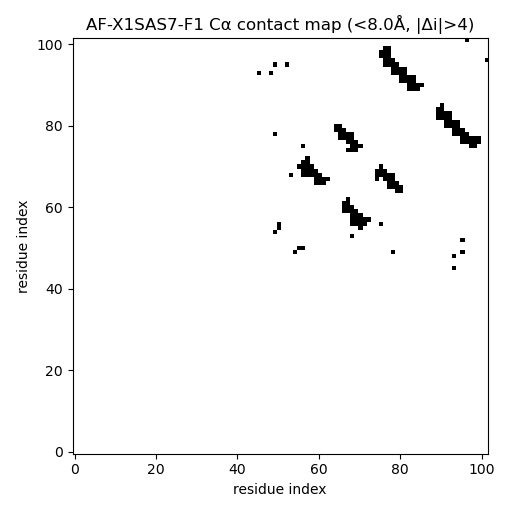.272 1.00 86.88 85 LYS A CA 1
ATOM 684 C C . LYS A 1 85 ? -15.464 -0.041 -11.297 1.00 86.88 85 LYS A C 1
ATOM 686 O O . LYS A 1 85 ? -16.689 -0.137 -11.276 1.00 86.88 85 LYS A O 1
ATOM 691 N N . GLY A 1 86 ? -14.832 1.124 -11.391 1.00 84.19 86 GLY A N 1
ATOM 692 C CA . GLY A 1 86 ? -15.480 2.421 -11.570 1.00 84.19 86 GLY A CA 1
ATOM 693 C C . GLY A 1 86 ? -15.238 3.037 -12.950 1.00 84.19 86 GLY A C 1
ATOM 694 O O . GLY A 1 86 ? -14.498 2.512 -13.779 1.00 84.19 86 GLY A O 1
ATOM 695 N N . TYR A 1 87 ? -15.836 4.209 -13.190 1.00 82.12 87 TYR A N 1
ATOM 696 C CA . TYR A 1 87 ? -15.679 4.957 -14.448 1.00 82.12 87 TYR A CA 1
ATOM 697 C C . TYR A 1 87 ? -14.233 5.401 -14.731 1.00 82.12 87 TYR A C 1
ATOM 699 O O . TYR A 1 87 ? -13.867 5.585 -15.888 1.00 82.12 87 TYR A O 1
ATOM 707 N N . GLY A 1 88 ? -13.421 5.581 -13.685 1.00 84.56 88 GLY A N 1
ATOM 708 C CA . GLY A 1 88 ? -12.025 6.021 -13.779 1.00 84.56 88 GLY A CA 1
ATOM 709 C C . GLY A 1 88 ? -10.987 4.905 -13.642 1.00 84.56 88 GLY A C 1
ATOM 710 O O . GLY A 1 88 ? -9.800 5.211 -13.606 1.00 84.56 88 GLY A O 1
ATOM 711 N N . GLY A 1 89 ? -11.415 3.642 -13.541 1.00 85.25 89 GLY A N 1
ATOM 712 C CA . GLY A 1 89 ? -10.550 2.508 -13.215 1.00 85.25 89 GLY A CA 1
ATOM 713 C C . GLY A 1 89 ? -10.991 1.789 -11.943 1.00 85.25 89 GLY A C 1
ATOM 714 O O . GLY A 1 89 ? -12.136 1.926 -11.508 1.00 85.25 89 GLY A O 1
ATOM 715 N N . ASP A 1 90 ? -10.085 1.002 -11.375 1.00 87.06 90 ASP A N 1
ATOM 716 C CA . ASP A 1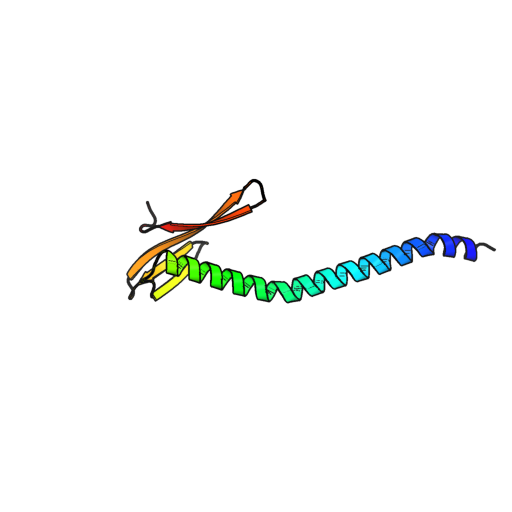 90 ? -10.355 0.217 -10.174 1.00 87.06 90 ASP A CA 1
ATOM 717 C C . ASP A 1 90 ? -10.485 1.124 -8.937 1.00 87.06 90 ASP A C 1
ATOM 719 O O . ASP A 1 90 ? -9.788 2.132 -8.795 1.00 87.06 90 ASP A O 1
ATOM 723 N N . ILE A 1 91 ? -11.426 0.779 -8.061 1.00 85.38 91 ILE A N 1
ATOM 724 C CA . ILE A 1 91 ? -11.717 1.452 -6.800 1.00 85.38 91 ILE A CA 1
ATOM 725 C C . ILE A 1 91 ? -11.459 0.449 -5.683 1.00 85.38 91 ILE A C 1
ATOM 727 O O . ILE A 1 91 ? -12.197 -0.527 -5.541 1.00 85.38 91 ILE A O 1
ATOM 731 N N . ASP A 1 92 ? -10.442 0.732 -4.881 1.00 86.56 92 ASP A N 1
ATOM 732 C CA . ASP A 1 92 ? -10.143 -0.010 -3.662 1.00 86.56 92 ASP A CA 1
ATOM 733 C C . ASP A 1 92 ? -10.995 0.545 -2.509 1.00 86.56 92 ASP A C 1
ATOM 735 O O . ASP A 1 92 ? -10.917 1.733 -2.183 1.00 86.56 92 ASP A O 1
ATOM 739 N N . ILE A 1 93 ? -11.805 -0.309 -1.888 1.00 87.31 93 ILE A N 1
ATOM 740 C CA . ILE A 1 93 ? -12.690 0.021 -0.767 1.00 87.31 93 ILE A CA 1
ATOM 741 C C . ILE A 1 93 ? -12.304 -0.864 0.415 1.00 87.31 93 ILE A C 1
ATOM 743 O O . ILE A 1 93 ? -12.373 -2.086 0.322 1.00 87.31 93 ILE A O 1
ATOM 747 N N . LEU A 1 94 ? -11.917 -0.258 1.538 1.00 89.75 94 LEU A N 1
ATOM 748 C CA . LEU A 1 94 ? -11.734 -0.993 2.786 1.00 89.75 94 LEU A CA 1
ATOM 749 C C . LEU A 1 94 ? -13.089 -1.118 3.487 1.00 89.75 94 LEU A C 1
ATOM 751 O O . LEU A 1 94 ? -13.704 -0.108 3.830 1.00 89.75 94 LEU A O 1
ATOM 755 N N . 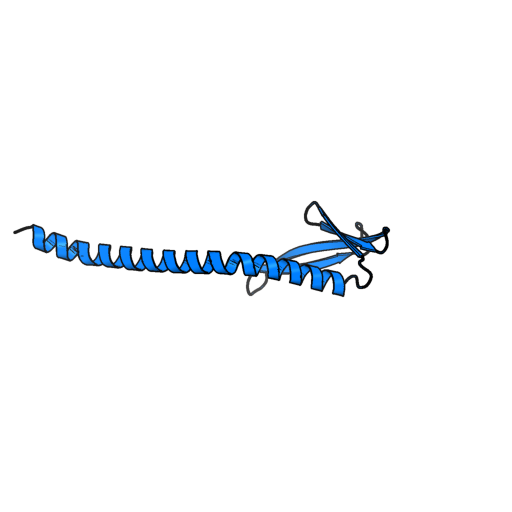VAL A 1 95 ? -13.549 -2.349 3.684 1.00 89.19 95 VAL A N 1
ATOM 756 C CA . VAL A 1 95 ? -14.812 -2.655 4.363 1.00 89.19 95 VAL A CA 1
ATOM 757 C C . VAL A 1 95 ? -14.486 -3.229 5.730 1.00 89.19 95 VAL A C 1
ATOM 759 O O . VAL A 1 95 ? -13.705 -4.169 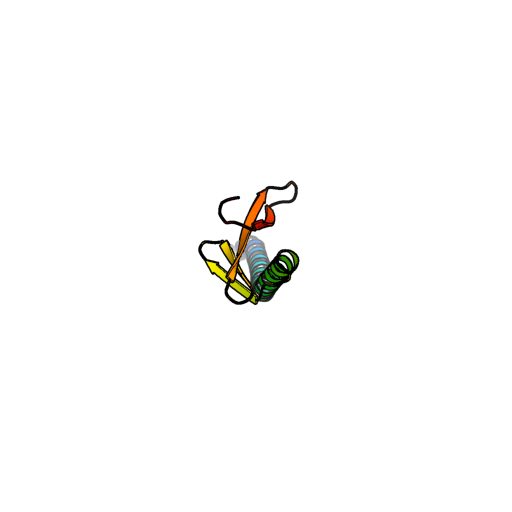5.805 1.00 89.19 95 VAL A O 1
ATOM 762 N N . GLY A 1 96 ? -15.068 -2.667 6.791 1.00 89.25 96 GLY A N 1
ATOM 763 C CA . GLY A 1 96 ? -14.979 -3.196 8.151 1.00 89.25 96 GLY A CA 1
ATOM 764 C C . GLY A 1 96 ? -16.298 -3.825 8.593 1.00 89.25 96 GLY A C 1
ATOM 765 O O . GLY A 1 96 ? -17.363 -3.270 8.325 1.00 89.25 96 GLY A O 1
ATOM 766 N N . LEU A 1 97 ? -16.212 -4.964 9.271 1.00 88.06 97 LEU A N 1
ATOM 767 C CA . LEU A 1 97 ? -17.317 -5.751 9.805 1.00 88.06 97 LEU A CA 1
ATOM 768 C C . LEU A 1 97 ? -17.089 -6.005 11.300 1.00 88.06 97 LEU A C 1
ATOM 770 O O . LEU A 1 97 ? -15.967 -6.280 11.725 1.00 88.06 97 LEU A O 1
ATOM 774 N N . GLU A 1 98 ? -18.150 -5.927 12.100 1.00 82.00 98 GLU A N 1
ATOM 775 C CA . GLU A 1 98 ? -18.097 -6.224 13.541 1.00 82.00 98 GLU A CA 1
ATOM 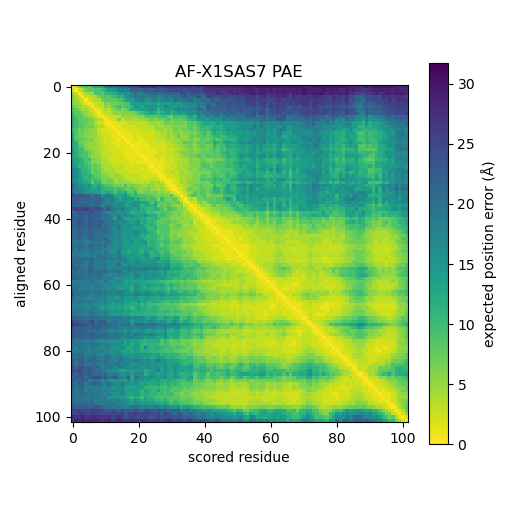776 C C . GLU A 1 98 ? -18.088 -7.744 13.808 1.00 82.00 98 GLU A C 1
ATOM 778 O O . GLU A 1 98 ? -17.440 -8.214 14.741 1.00 82.00 98 GLU A O 1
ATOM 783 N N . ASP A 1 99 ? -18.725 -8.526 12.929 1.00 74.12 99 ASP A N 1
ATOM 784 C CA . ASP A 1 99 ? -18.762 -9.993 12.942 1.00 74.12 99 ASP A CA 1
ATOM 785 C C . ASP A 1 99 ? -18.376 -10.531 11.550 1.00 74.12 99 ASP A C 1
ATOM 787 O O . ASP A 1 99 ? -18.658 -9.899 10.536 1.00 74.12 99 ASP A O 1
ATOM 791 N N . GLU A 1 100 ? -17.746 -11.705 11.492 1.00 62.19 100 GLU A N 1
ATOM 792 C CA . GLU A 1 100 ? -17.361 -12.389 10.245 1.00 62.19 100 GLU A CA 1
ATOM 793 C C . GLU A 1 100 ? -18.577 -12.748 9.373 1.00 62.19 100 GLU A C 1
ATOM 795 O O . GLU A 1 100 ? -18.457 -12.936 8.166 1.00 62.19 100 GLU A O 1
ATOM 800 N N . THR A 1 101 ? -19.749 -12.883 10.001 1.00 60.62 101 THR A N 1
ATOM 801 C CA . THR A 1 101 ? -20.960 -13.455 9.397 1.00 60.62 101 THR A CA 1
ATOM 802 C C . THR A 1 101 ? -22.061 -12.445 9.060 1.00 60.62 101 THR A C 1
ATOM 804 O O . THR A 1 101 ? -23.123 -12.860 8.590 1.00 60.62 101 THR A O 1
ATOM 807 N N . THR A 1 102 ? -21.839 -11.148 9.304 1.00 52.34 102 THR A N 1
ATOM 808 C CA . THR A 1 102 ? -22.823 -10.071 9.051 1.00 52.34 102 THR A CA 1
ATOM 809 C C . THR A 1 102 ? -22.571 -9.381 7.719 1.00 52.34 102 THR A C 1
ATOM 811 O O . THR A 1 102 ? -23.561 -9.164 6.983 1.00 52.34 102 THR A O 1
#

Sequence (102 aa):
MPAKDALKKVFPVILLTVVVAISVTLLTFTDRLTRDKIEYQKEQKIQSMLFEIFPNMSRYDFEDDIYTIYSNGDKVGYAFLAVGKGYGGDIDILVGLEDETT

Organism: NCBI:txid412755

Radius of gyration: 25.26 Å; Cα contacts (8 Å, |Δi|>4): 94; chains: 1; bounding box: 52×22×78 Å

Nearest PDB structures (foldseek):
  7xk5-assembly1_C  TM=4.475E-01  e=7.565E-01  Vibrio cholerae O395
  8bsj-assembly1_LU  TM=5.963E-01  e=2.963E+00  Giardia duodenalis
  3h6q-assembly1_A  TM=3.687E-01  e=8.028E-01  Macrolepiota procera
  8ae5-assembly2_D  TM=3.727E-01  e=2.337E+00  Macrolepiota procera
  2zce-assembly1_A-2  TM=5.151E-01  e=7.217E+00  Methanosarcina mazei

pLDDT: mean 82.41, std 9.85, range [52.34, 94.75]

Secondary structure (DSSP, 8-state):
-THHHHHHHHHHHHHHHHHHHHHHHHHHHHHHHHHHHHHHHHHHHHHHHHHHH-TT--EEEEETTEEEEEETTEEEEEEEEEEEEETTEEEEEEEEESSTT-

Foldseek 3Di:
DPPVVVCVVCVVVVVVVVVVVVVVVVVVVVCVVCVVVVVVVVVVVVVVVVCVVPVQFPDWDADPQKIFTDHPRHTQWIWHWDWDADPVGIDTDIDIGRDPVD

Mean predicted aligned error: 10.69 Å

Solvent-accessible surface area (backbone atoms only — not comparable to full-atom values): 5953 Å² total; per-residue (Å²): 129,72,67,63,62,52,50,66,66,45,48,63,55,54,51,49,52,52,52,52,52,50,52,52,49,52,50,52,51,54,49,59,67,45,46,66,57,49,53,55,50,49,54,52,51,51,52,52,51,49,40,70,76,38,76,69,59,70,48,70,49,79,54,97,77,30,37,40,32,23,33,93,86,43,79,61,28,36,32,35,74,46,77,44,86,51,97,90,43,79,42,84,42,82,46,77,36,72,49,99,85,117